Prote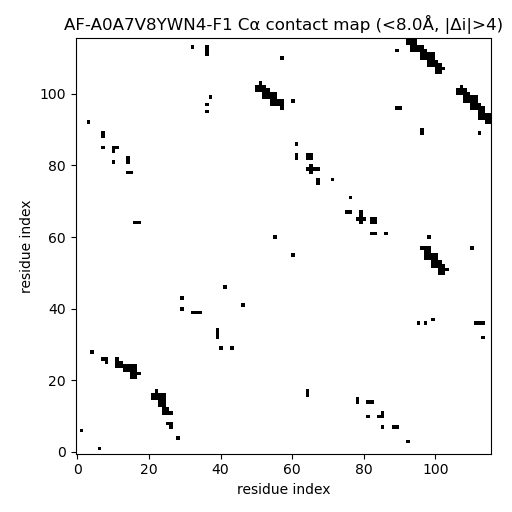in AF-A0A7V8YWN4-F1 (afdb_monomer)

Solvent-accessible surface area (backbone atoms only — not comparable to full-atom values): 7106 Å² total; per-residue (Å²): 134,84,57,66,68,61,53,49,45,58,54,27,61,93,34,62,51,82,65,100,77,56,45,76,49,79,75,83,83,83,77,85,73,80,88,39,67,69,63,41,50,43,60,75,68,67,63,62,94,88,60,52,74,46,79,50,54,56,64,64,57,45,52,64,52,39,58,75,58,92,88,53,53,72,68,55,46,50,46,14,53,45,42,47,53,39,50,51,54,45,68,72,49,32,40,82,64,42,27,40,36,38,46,88,86,68,66,49,75,44,82,47,55,41,87,105

Mean predicted aligned error: 4.31 Å

Structure (mmCIF, N/CA/C/O backbone):
data_AF-A0A7V8YWN4-F1
#
_entry.id   AF-A0A7V8YWN4-F1
#
loop_
_atom_site.group_PDB
_atom_site.id
_atom_site.type_symbol
_atom_site.label_atom_id
_atom_site.label_alt_id
_atom_site.label_comp_id
_atom_site.label_asym_id
_atom_site.label_entity_id
_atom_site.label_seq_id
_atom_site.pdbx_PDB_ins_code
_atom_site.Cartn_x
_atom_site.Cartn_y
_atom_site.Cartn_z
_atom_site.occupancy
_atom_site.B_iso_or_equiv
_atom_site.auth_seq_id
_atom_site.auth_comp_id
_atom_site.auth_asym_id
_atom_site.auth_atom_id
_atom_site.pdbx_PDB_model_num
ATOM 1 N N . MET A 1 1 ? 4.193 -19.392 15.113 1.00 45.69 1 MET A N 1
ATOM 2 C CA . MET A 1 1 ? 4.230 -18.087 14.414 1.00 45.69 1 MET A CA 1
ATOM 3 C C . MET A 1 1 ? 3.335 -18.159 13.188 1.00 45.69 1 MET A C 1
ATOM 5 O O . MET A 1 1 ? 3.414 -19.150 12.478 1.00 45.69 1 MET A O 1
ATOM 9 N N . LYS A 1 2 ? 2.438 -17.188 12.968 1.00 56.62 2 LYS A N 1
ATOM 10 C CA . LYS A 1 2 ? 1.621 -17.138 11.742 1.00 56.62 2 LYS A CA 1
ATOM 11 C C . LYS A 1 2 ? 2.473 -16.566 10.608 1.00 56.62 2 LYS A C 1
ATOM 13 O O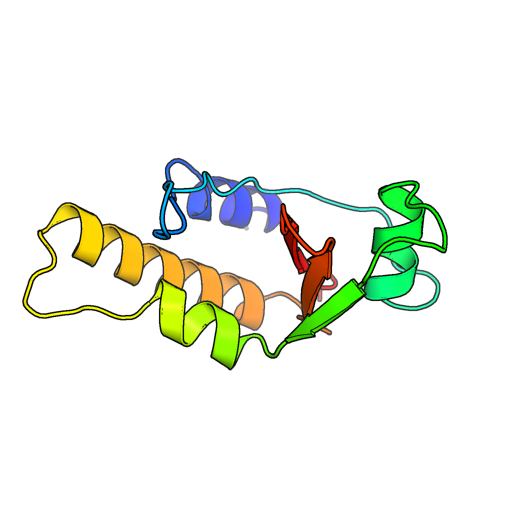 . LYS A 1 2 ? 3.042 -15.495 10.778 1.00 56.62 2 LYS A O 1
ATOM 18 N N . ASP A 1 3 ? 2.522 -17.286 9.495 1.00 88.69 3 ASP A N 1
ATOM 19 C CA . ASP A 1 3 ? 3.154 -16.895 8.231 1.00 88.69 3 ASP A CA 1
ATOM 20 C C . ASP A 1 3 ? 2.727 -15.472 7.787 1.00 88.69 3 ASP A C 1
ATOM 22 O O . ASP A 1 3 ? 1.539 -15.125 7.850 1.00 88.69 3 ASP A O 1
ATOM 26 N N . LEU A 1 4 ? 3.692 -14.630 7.382 1.00 91.62 4 LEU A N 1
ATOM 27 C CA . LEU A 1 4 ? 3.462 -13.228 6.992 1.00 91.62 4 LEU A CA 1
ATOM 28 C C . LEU A 1 4 ? 2.476 -13.130 5.823 1.00 91.62 4 LEU A C 1
ATOM 30 O O . LEU A 1 4 ? 1.544 -12.324 5.866 1.00 91.62 4 LEU A O 1
ATOM 34 N N . LYS A 1 5 ? 2.598 -14.021 4.831 1.00 92.88 5 LYS A N 1
ATOM 35 C CA . LYS A 1 5 ? 1.698 -14.063 3.669 1.00 92.88 5 LYS A CA 1
ATOM 36 C C . LYS A 1 5 ? 0.248 -14.268 4.101 1.00 92.88 5 LYS A C 1
ATOM 38 O O . LYS A 1 5 ? -0.664 -13.629 3.581 1.00 92.88 5 LYS A O 1
ATOM 43 N N . THR A 1 6 ? 0.022 -15.105 5.109 1.00 94.38 6 THR A N 1
ATOM 44 C CA . THR A 1 6 ? -1.297 -15.334 5.707 1.00 94.38 6 THR A CA 1
ATOM 45 C C . THR A 1 6 ? -1.839 -14.089 6.415 1.00 94.38 6 THR A C 1
ATOM 47 O O . THR A 1 6 ? -3.038 -13.815 6.326 1.00 94.38 6 THR A O 1
ATOM 50 N N . ARG A 1 7 ? -0.990 -13.318 7.109 1.00 94.50 7 ARG A N 1
ATOM 51 C CA . ARG A 1 7 ? -1.389 -12.050 7.754 1.00 94.50 7 ARG A CA 1
ATOM 52 C C . ARG A 1 7 ? -1.778 -11.003 6.709 1.00 94.50 7 ARG A C 1
ATOM 54 O O . ARG A 1 7 ? -2.849 -10.416 6.840 1.00 94.50 7 ARG A O 1
ATOM 61 N N . ILE A 1 8 ? -0.983 -10.856 5.647 1.00 95.50 8 ILE A N 1
ATOM 62 C CA . ILE A 1 8 ? -1.260 -9.937 4.532 1.00 95.50 8 ILE A CA 1
ATOM 63 C C . ILE A 1 8 ? -2.577 -10.313 3.843 1.00 95.50 8 ILE A C 1
ATOM 65 O O . ILE A 1 8 ? -3.464 -9.472 3.713 1.00 95.50 8 ILE A O 1
ATOM 69 N N . LYS A 1 9 ? -2.777 -11.596 3.502 1.00 95.81 9 LYS A N 1
ATOM 70 C CA . LYS A 1 9 ? -4.038 -12.075 2.900 1.00 95.81 9 LYS A CA 1
ATOM 71 C C . LYS A 1 9 ? -5.264 -11.711 3.736 1.00 95.81 9 LYS A C 1
ATOM 73 O O . LYS A 1 9 ? -6.281 -11.292 3.189 1.00 95.81 9 LYS A O 1
ATOM 78 N N . LYS A 1 10 ? -5.172 -11.862 5.060 1.00 94.94 10 LYS A N 1
ATOM 79 C CA . LYS A 1 10 ? -6.259 -11.497 5.979 1.00 94.94 10 LYS A CA 1
ATOM 80 C C . LYS A 1 10 ? -6.479 -9.988 6.053 1.00 94.94 10 LYS A C 1
ATOM 82 O O . LYS A 1 10 ? -7.630 -9.570 6.079 1.00 94.94 10 LYS A O 1
ATOM 87 N N . GLY A 1 11 ? -5.410 -9.191 6.063 1.00 93.75 11 GLY A N 1
ATOM 88 C CA . GLY A 1 11 ? -5.499 -7.729 6.054 1.00 93.75 11 GLY A CA 1
ATOM 89 C C . GLY A 1 11 ? -6.234 -7.196 4.822 1.00 93.75 11 GLY A C 1
ATOM 90 O O . GLY A 1 11 ? -7.138 -6.371 4.958 1.00 93.75 11 GLY A O 1
ATOM 91 N N . CYS A 1 12 ? -5.923 -7.747 3.645 1.00 95.12 12 CYS A N 1
ATOM 92 C CA . CYS A 1 12 ? -6.538 -7.354 2.374 1.00 95.12 12 CYS A CA 1
ATOM 93 C C . CYS A 1 12 ? -7.974 -7.877 2.179 1.00 95.12 12 CYS A C 1
ATOM 95 O O . CYS A 1 12 ? -8.726 -7.326 1.380 1.00 95.12 12 CYS A O 1
ATOM 97 N N . GLY A 1 13 ? -8.379 -8.946 2.874 1.00 94.44 13 GLY A N 1
ATOM 98 C CA . GLY A 1 13 ? -9.657 -9.623 2.629 1.00 94.44 13 GLY A CA 1
ATOM 99 C C . GLY A 1 13 ? -10.874 -8.719 2.844 1.00 94.44 13 GLY A C 1
ATOM 100 O O . GLY A 1 13 ? -11.210 -8.400 3.979 1.00 94.44 13 GLY A O 1
ATOM 101 N N . GLY A 1 14 ? -11.557 -8.314 1.770 1.00 91.06 14 GLY A N 1
ATOM 102 C CA . GLY A 1 14 ? -12.703 -7.397 1.846 1.00 91.06 14 GLY A CA 1
ATOM 103 C C . GLY A 1 14 ? -12.313 -5.953 2.176 1.00 91.06 14 GLY A C 1
ATOM 104 O O . GLY A 1 14 ? -13.083 -5.258 2.835 1.00 91.06 14 GLY A O 1
ATOM 105 N N . LEU A 1 15 ? -11.097 -5.539 1.813 1.00 93.00 15 LEU A N 1
ATOM 106 C CA . LEU A 1 15 ? -10.627 -4.157 1.882 1.00 93.00 15 LEU A CA 1
ATOM 107 C C . LEU A 1 15 ? -10.812 -3.487 0.512 1.00 93.00 15 LEU A C 1
ATOM 109 O O . LEU A 1 15 ? -10.516 -4.103 -0.517 1.00 93.00 15 LEU A O 1
ATOM 113 N N . PHE A 1 16 ? -11.290 -2.243 0.503 1.00 90.94 16 PHE A N 1
ATOM 114 C CA . PHE A 1 16 ? -11.567 -1.492 -0.724 1.00 90.94 16 PHE A CA 1
ATOM 115 C C . PHE A 1 16 ? -10.879 -0.134 -0.687 1.00 90.94 16 PHE A C 1
ATOM 117 O O . PHE A 1 16 ? -11.108 0.646 0.231 1.00 90.94 16 PHE A O 1
ATOM 124 N N . TYR A 1 17 ? -10.052 0.167 -1.679 1.00 88.88 17 TYR A N 1
ATOM 125 C CA . TYR A 1 17 ? -9.546 1.511 -1.894 1.00 88.88 17 TYR A CA 1
ATOM 126 C C . TYR A 1 17 ? -10.671 2.397 -2.424 1.00 88.88 17 TYR A C 1
ATOM 128 O O . TYR A 1 17 ? -11.137 2.207 -3.547 1.00 88.88 17 TYR A O 1
ATOM 136 N N . ILE A 1 18 ? -11.106 3.340 -1.592 1.00 81.81 18 ILE A N 1
ATOM 137 C CA . ILE A 1 18 ? -12.193 4.258 -1.923 1.00 81.81 18 ILE A CA 1
ATOM 138 C C . ILE A 1 18 ? -11.644 5.340 -2.853 1.00 81.81 18 ILE A C 1
ATOM 140 O O . ILE A 1 18 ? -10.754 6.109 -2.484 1.00 81.81 18 ILE A O 1
ATOM 144 N N . SER A 1 19 ? -12.162 5.353 -4.075 1.00 76.94 19 SER A N 1
ATOM 145 C CA . SER A 1 19 ? -11.859 6.317 -5.134 1.00 76.94 19 SER A CA 1
ATOM 146 C C . SER A 1 19 ? -13.161 6.649 -5.871 1.00 76.94 19 SER A C 1
ATOM 148 O O . SER A 1 19 ? -14.233 6.565 -5.282 1.00 76.94 19 SER A O 1
ATOM 150 N N . GLU A 1 20 ? -13.111 7.011 -7.151 1.00 75.06 20 GLU A N 1
ATOM 151 C CA . GLU A 1 20 ? -14.326 7.212 -7.950 1.00 75.06 20 GLU A CA 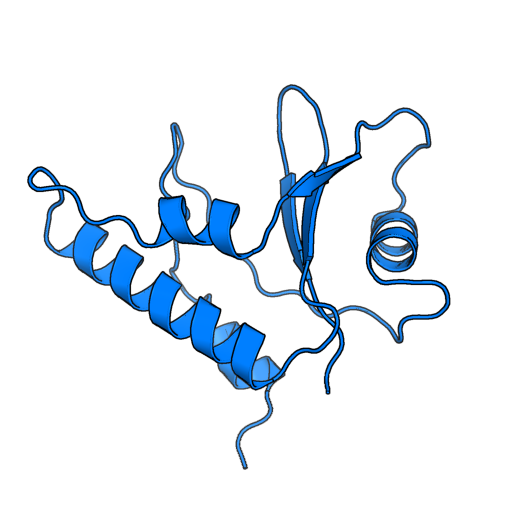1
ATOM 152 C C . GLU A 1 20 ? -15.129 5.918 -8.169 1.00 75.06 20 GLU A C 1
ATOM 154 O O . GLU A 1 20 ? -16.340 5.982 -8.372 1.00 75.06 20 GLU A O 1
ATOM 159 N N . THR A 1 21 ? -14.486 4.743 -8.133 1.00 74.50 21 THR A N 1
ATOM 160 C CA . THR A 1 21 ? -15.134 3.465 -8.487 1.00 74.50 21 THR A CA 1
ATOM 161 C C . THR A 1 21 ? -14.890 2.324 -7.498 1.00 74.50 21 THR A C 1
ATOM 163 O O . THR A 1 21 ? -15.072 1.176 -7.888 1.00 74.50 21 THR A O 1
ATOM 166 N N . ASP A 1 22 ? -14.461 2.603 -6.263 1.00 81.19 22 ASP A N 1
ATOM 167 C CA . ASP A 1 22 ? -14.127 1.617 -5.216 1.00 81.19 22 ASP A CA 1
ATOM 168 C C . ASP A 1 22 ? -13.355 0.373 -5.710 1.00 81.19 22 ASP A C 1
ATOM 170 O O . ASP A 1 22 ? -13.919 -0.634 -6.145 1.00 81.19 22 ASP A O 1
ATOM 174 N N . ALA A 1 23 ? -12.030 0.379 -5.576 1.00 89.00 23 ALA A N 1
ATOM 175 C CA . ALA A 1 23 ? -11.190 -0.725 -6.038 1.00 89.00 23 ALA A CA 1
ATOM 176 C C . ALA A 1 23 ? -10.939 -1.770 -4.938 1.00 89.00 23 ALA A C 1
ATOM 178 O O . ALA A 1 23 ? -10.512 -1.448 -3.832 1.00 89.00 23 ALA A O 1
ATOM 179 N N . 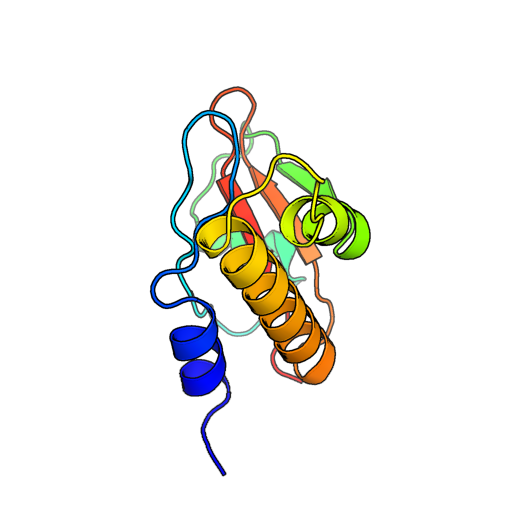LYS A 1 24 ? -11.137 -3.059 -5.237 1.00 93.06 24 LYS A N 1
ATOM 180 C CA . LYS A 1 24 ? -10.763 -4.152 -4.319 1.00 93.06 24 LYS A CA 1
ATOM 181 C C . LYS A 1 24 ? -9.245 -4.243 -4.166 1.00 93.06 24 LYS A C 1
ATOM 183 O O . LYS A 1 24 ? -8.520 -4.159 -5.152 1.00 93.06 24 LYS A O 1
ATOM 188 N N . ILE A 1 25 ? -8.779 -4.512 -2.948 1.00 94.31 25 ILE A N 1
ATOM 189 C CA . ILE A 1 25 ? -7.366 -4.800 -2.683 1.00 94.31 25 ILE A CA 1
ATOM 190 C C . ILE A 1 25 ? -7.096 -6.300 -2.798 1.00 94.31 25 ILE A C 1
ATOM 192 O O . ILE A 1 25 ? -7.755 -7.116 -2.148 1.00 94.31 25 ILE A O 1
ATOM 196 N N . PHE A 1 26 ? -6.074 -6.659 -3.574 1.00 95.12 26 PHE A N 1
ATOM 197 C CA . PHE A 1 26 ? -5.656 -8.044 -3.767 1.00 95.12 26 PHE A CA 1
ATOM 198 C C . PHE A 1 26 ? -4.234 -8.270 -3.238 1.00 95.12 26 PHE A C 1
ATOM 200 O O . PHE A 1 26 ? -3.317 -7.547 -3.620 1.00 95.12 26 PHE A O 1
ATOM 207 N N . PRO A 1 27 ? -4.020 -9.269 -2.362 1.00 95.50 27 PRO A N 1
ATOM 208 C CA . PRO A 1 27 ? -2.678 -9.656 -1.952 1.00 95.50 27 PRO A CA 1
ATOM 209 C C . PRO A 1 27 ? -1.995 -10.438 -3.082 1.00 95.50 27 PRO A C 1
ATOM 211 O O . PRO A 1 27 ? -2.581 -11.372 -3.632 1.00 95.50 27 PRO A O 1
ATOM 214 N N . PHE A 1 28 ? -0.736 -10.123 -3.365 1.00 94.50 28 PHE A N 1
ATOM 215 C CA . PHE A 1 28 ? 0.107 -10.866 -4.301 1.00 94.50 28 PHE A CA 1
ATOM 216 C C . PHE A 1 28 ? 1.451 -11.205 -3.650 1.00 94.50 28 PHE A C 1
ATOM 218 O O . PHE A 1 28 ? 1.809 -10.647 -2.613 1.00 94.50 28 PHE A O 1
ATOM 225 N N . PHE A 1 29 ? 2.169 -12.165 -4.232 1.00 92.62 29 PHE A N 1
ATOM 226 C CA . PHE A 1 29 ? 3.464 -12.625 -3.735 1.00 92.62 29 PHE A CA 1
ATOM 227 C C . PHE A 1 29 ? 4.360 -12.925 -4.929 1.00 92.62 29 PHE A C 1
ATOM 229 O O . PHE A 1 29 ? 4.037 -13.816 -5.713 1.00 92.62 29 PHE A O 1
ATOM 236 N N . GLY A 1 30 ? 5.445 -12.166 -5.052 1.00 87.69 30 GLY A N 1
ATOM 237 C CA . GLY A 1 30 ? 6.406 -12.304 -6.139 1.00 87.69 30 GLY A CA 1
ATOM 238 C C . GLY A 1 30 ? 7.550 -13.263 -5.822 1.00 87.69 30 GLY A C 1
ATOM 239 O O . GLY A 1 30 ? 7.610 -13.903 -4.762 1.00 87.69 30 GLY A O 1
ATOM 240 N N . SER A 1 31 ? 8.470 -13.338 -6.773 1.00 85.25 31 SER A N 1
ATOM 241 C CA . SER A 1 31 ? 9.725 -14.077 -6.685 1.00 85.25 31 SER A CA 1
ATOM 242 C C . SER A 1 31 ? 10.778 -13.296 -5.893 1.00 85.25 31 SER A C 1
ATOM 244 O O . SER A 1 31 ? 10.572 -12.169 -5.444 1.00 85.25 31 SER A O 1
ATOM 246 N N . ARG A 1 32 ? 11.956 -13.900 -5.715 1.00 87.38 32 ARG A N 1
ATOM 247 C CA . ARG A 1 32 ? 13.106 -13.214 -5.119 1.00 87.38 32 ARG A CA 1
ATOM 248 C C . ARG A 1 32 ? 13.493 -11.990 -5.960 1.00 87.38 32 ARG A C 1
ATOM 250 O O . ARG A 1 32 ? 13.700 -12.114 -7.166 1.00 87.38 32 ARG A O 1
ATOM 257 N N . VAL A 1 33 ? 13.680 -10.849 -5.297 1.00 88.50 33 VAL A N 1
ATOM 258 C CA . VAL A 1 33 ? 14.180 -9.615 -5.921 1.00 88.50 33 VAL A CA 1
ATOM 259 C C . VAL A 1 33 ? 15.619 -9.801 -6.402 1.00 88.50 33 VAL A C 1
ATOM 261 O O . VAL A 1 33 ? 16.466 -10.285 -5.651 1.00 88.50 33 VAL A O 1
ATOM 264 N N . GLN A 1 34 ? 15.888 -9.425 -7.656 1.00 78.62 34 GLN A N 1
ATOM 265 C CA . GLN A 1 34 ? 17.213 -9.579 -8.278 1.00 78.62 34 GLN A CA 1
ATOM 266 C C . GLN A 1 34 ? 17.951 -8.247 -8.462 1.00 78.62 34 GLN A C 1
ATOM 268 O O . GLN A 1 34 ? 19.107 -8.139 -8.070 1.00 78.62 34 GLN A O 1
ATOM 273 N N . ALA A 1 35 ? 17.291 -7.239 -9.041 1.00 79.12 35 ALA A N 1
ATOM 274 C CA . ALA A 1 35 ? 17.904 -5.945 -9.378 1.00 79.12 35 ALA A CA 1
ATOM 275 C C . ALA A 1 35 ? 17.265 -4.744 -8.653 1.00 79.12 35 ALA A C 1
ATOM 277 O O . ALA A 1 35 ? 17.781 -3.633 -8.727 1.00 79.12 35 ALA A O 1
ATOM 278 N N . GLY A 1 36 ? 16.136 -4.959 -7.975 1.00 86.06 36 GLY A N 1
ATOM 279 C CA . GLY A 1 36 ? 15.330 -3.927 -7.321 1.00 86.06 36 GLY A CA 1
ATOM 280 C C . GLY A 1 36 ? 13.842 -4.267 -7.388 1.00 86.06 36 GLY A C 1
ATOM 281 O O . GLY A 1 36 ? 13.416 -5.055 -8.237 1.00 86.06 36 GLY A O 1
ATOM 282 N N . VAL A 1 37 ? 13.046 -3.701 -6.483 1.00 87.94 37 VAL A N 1
ATOM 283 C CA . VAL A 1 37 ? 11.615 -4.017 -6.379 1.00 87.94 37 VAL A CA 1
ATOM 284 C C . VAL A 1 37 ? 10.854 -3.619 -7.649 1.00 87.94 37 VAL A C 1
ATOM 286 O O . VAL A 1 37 ? 10.158 -4.454 -8.224 1.00 87.94 37 VAL A O 1
ATOM 289 N N . CYS A 1 38 ? 11.047 -2.392 -8.148 1.00 88.19 38 CYS A N 1
ATOM 290 C CA . CYS A 1 38 ? 10.343 -1.904 -9.340 1.00 88.19 38 CYS A CA 1
ATOM 291 C C . CYS A 1 38 ? 10.691 -2.704 -10.601 1.00 88.19 38 CYS A C 1
ATOM 293 O O . CYS A 1 38 ? 9.798 -3.141 -11.318 1.00 88.19 38 CYS A O 1
ATOM 295 N N . SER A 1 39 ? 11.979 -2.946 -10.860 1.00 87.50 39 SER A N 1
ATOM 296 C CA . SER A 1 39 ? 12.419 -3.700 -12.042 1.00 87.50 39 SER A CA 1
ATOM 297 C C . SER A 1 39 ? 11.966 -5.161 -12.002 1.00 87.50 39 SER A C 1
ATOM 299 O O . SER A 1 39 ? 11.580 -5.714 -13.031 1.00 87.50 39 SER A O 1
ATOM 301 N N . THR A 1 40 ? 11.950 -5.772 -10.813 1.00 90.56 40 THR A N 1
ATOM 302 C CA . THR A 1 40 ? 11.409 -7.126 -10.628 1.00 90.56 40 THR A CA 1
ATOM 303 C C . THR A 1 40 ? 9.907 -7.147 -10.913 1.00 90.56 40 THR A C 1
ATOM 305 O O . THR A 1 40 ? 9.463 -7.993 -11.684 1.00 90.56 40 THR A O 1
ATOM 308 N N . LEU A 1 41 ? 9.137 -6.190 -10.380 1.00 90.44 41 LEU A N 1
ATOM 309 C CA . LEU A 1 41 ? 7.693 -6.101 -10.620 1.00 90.44 41 LEU A CA 1
ATOM 310 C C . LEU A 1 41 ? 7.365 -5.920 -12.110 1.00 90.44 41 LEU A C 1
ATOM 312 O O . LEU A 1 41 ? 6.502 -6.616 -12.634 1.00 90.44 41 LEU A O 1
ATOM 316 N N . VAL A 1 42 ? 8.069 -5.021 -12.803 1.00 89.19 42 VAL A N 1
ATOM 317 C CA . VAL A 1 42 ? 7.877 -4.776 -14.245 1.00 89.19 42 VAL A CA 1
ATOM 318 C C . VAL A 1 42 ? 8.110 -6.042 -15.064 1.00 89.19 42 VAL A C 1
ATOM 320 O O . VAL A 1 42 ? 7.319 -6.352 -15.955 1.00 89.19 42 VAL A O 1
ATOM 323 N N . SER A 1 43 ? 9.166 -6.786 -14.727 1.00 89.00 43 SER A N 1
ATOM 324 C CA . SER A 1 43 ? 9.488 -8.063 -15.362 1.00 89.00 43 SER A CA 1
ATOM 325 C C . SER A 1 43 ? 8.404 -9.117 -15.107 1.00 89.00 43 SER A C 1
ATOM 327 O O . SER A 1 43 ? 7.944 -9.763 -16.047 1.00 89.00 43 SER A O 1
ATOM 329 N N . GLU A 1 44 ? 7.935 -9.257 -13.861 1.00 89.81 44 GLU A N 1
ATOM 330 C CA . GLU A 1 44 ? 6.891 -10.231 -13.503 1.00 89.81 44 GLU A CA 1
ATOM 331 C C . GLU A 1 44 ? 5.531 -9.919 -14.138 1.00 89.81 44 GLU A C 1
ATOM 333 O O . GLU A 1 44 ? 4.789 -10.838 -14.485 1.00 89.81 44 GLU A O 1
ATOM 338 N N . LEU A 1 45 ? 5.209 -8.637 -14.317 1.00 90.38 45 LEU A N 1
ATOM 339 C CA . LEU A 1 45 ? 3.981 -8.195 -14.977 1.00 90.38 45 LEU A CA 1
ATOM 340 C C . LEU A 1 45 ? 4.073 -8.233 -16.513 1.00 90.38 45 LEU A C 1
ATOM 342 O O . LEU A 1 45 ? 3.055 -8.053 -17.180 1.00 90.38 45 LEU A O 1
ATOM 346 N N . GLY A 1 46 ? 5.261 -8.464 -17.086 1.00 90.25 46 GLY A N 1
ATOM 347 C CA . GLY A 1 46 ? 5.465 -8.510 -18.538 1.00 90.25 46 GLY A CA 1
ATOM 348 C C . GLY A 1 46 ? 5.123 -7.193 -19.240 1.00 90.25 46 GLY A C 1
ATOM 349 O O . GLY A 1 46 ? 4.615 -7.204 -20.362 1.00 90.25 46 GLY A O 1
ATOM 350 N N . LEU A 1 47 ? 5.339 -6.060 -18.567 1.00 87.69 47 LEU A N 1
ATOM 351 C CA . LEU A 1 47 ? 4.940 -4.751 -19.082 1.00 87.69 47 LEU A CA 1
ATOM 352 C C . LEU A 1 47 ? 5.846 -4.305 -20.232 1.00 87.69 47 LEU A C 1
ATOM 354 O O . LEU A 1 47 ? 7.060 -4.505 -20.213 1.00 87.69 47 LEU A O 1
ATOM 358 N N . SER A 1 48 ? 5.245 -3.659 -21.231 1.00 79.62 48 SER A N 1
ATOM 359 C CA . SER A 1 48 ? 5.976 -3.049 -22.343 1.00 79.62 48 SER A CA 1
ATOM 360 C C . SER A 1 48 ? 6.701 -1.771 -21.916 1.00 79.62 48 SER A C 1
ATOM 362 O O . SER A 1 48 ? 6.189 -1.033 -21.075 1.00 79.62 48 SER A O 1
ATOM 364 N N . GLU A 1 49 ? 7.790 -1.425 -22.604 1.00 73.31 49 GLU A N 1
ATOM 365 C CA . GLU A 1 49 ? 8.592 -0.214 -22.344 1.00 73.31 49 GLU A CA 1
ATOM 366 C C . GLU A 1 49 ? 7.831 1.118 -22.523 1.00 73.31 49 GLU A C 1
ATOM 368 O O . GLU A 1 49 ? 8.301 2.155 -22.070 1.00 73.31 49 GLU A O 1
ATOM 373 N N . ASN A 1 50 ? 6.648 1.107 -23.150 1.00 81.81 50 ASN A N 1
ATOM 374 C CA . ASN A 1 50 ? 5.837 2.307 -23.408 1.00 81.81 50 ASN A CA 1
ATOM 375 C C . ASN A 1 50 ? 4.767 2.595 -22.336 1.00 81.81 50 ASN A C 1
ATOM 377 O O . ASN A 1 50 ? 3.942 3.488 -22.527 1.00 81.81 50 ASN A O 1
ATOM 381 N N . ILE A 1 51 ? 4.721 1.829 -21.242 1.00 88.75 51 ILE A N 1
ATOM 382 C CA . ILE A 1 51 ? 3.789 2.081 -20.134 1.00 88.75 51 ILE A CA 1
ATOM 383 C C . ILE A 1 51 ? 4.414 3.068 -19.148 1.00 88.75 51 ILE A C 1
ATOM 385 O O . ILE A 1 51 ? 5.562 2.911 -18.741 1.00 88.75 51 ILE A O 1
ATOM 389 N N . GLU A 1 52 ? 3.638 4.072 -18.738 1.00 91.75 52 GLU A N 1
ATOM 390 C CA . GLU A 1 52 ? 4.072 5.021 -17.717 1.00 91.75 52 GLU A CA 1
ATOM 391 C C . GLU A 1 52 ? 4.111 4.348 -16.341 1.00 91.75 52 GLU A C 1
ATOM 393 O O . GLU A 1 52 ? 3.133 3.731 -15.910 1.00 91.75 52 GLU A O 1
ATOM 398 N N . ILE A 1 53 ? 5.251 4.474 -15.661 1.00 92.62 53 ILE A N 1
ATOM 399 C CA . ILE A 1 53 ? 5.481 3.930 -14.325 1.00 92.62 53 ILE A CA 1
ATOM 400 C C . ILE A 1 53 ? 5.946 5.068 -13.428 1.00 92.62 53 ILE A C 1
ATOM 402 O O . ILE A 1 53 ? 6.976 5.687 -13.686 1.00 92.62 53 ILE A O 1
ATOM 406 N N . ASN A 1 54 ? 5.201 5.310 -12.354 1.00 93.06 54 ASN A N 1
ATOM 407 C CA . ASN A 1 54 ? 5.508 6.336 -11.365 1.00 93.06 54 ASN A CA 1
ATOM 408 C C . ASN A 1 54 ? 5.635 5.707 -9.975 1.00 93.06 54 ASN A C 1
ATOM 410 O O . ASN A 1 54 ? 4.838 4.848 -9.603 1.00 93.06 54 ASN A O 1
ATOM 414 N N . GLU A 1 55 ? 6.601 6.163 -9.184 1.00 93.50 55 GLU A N 1
ATOM 415 C CA . GLU A 1 55 ? 6.720 5.807 -7.767 1.00 93.50 55 GLU A CA 1
ATOM 416 C C . GLU A 1 55 ? 6.169 6.962 -6.921 1.00 93.50 55 GLU A C 1
ATOM 418 O O . GLU A 1 55 ? 6.503 8.123 -7.163 1.00 93.50 55 GLU A O 1
ATOM 423 N N . ILE A 1 56 ? 5.314 6.652 -5.945 1.00 94.81 56 ILE A N 1
ATOM 424 C CA . ILE A 1 56 ? 4.886 7.600 -4.907 1.00 94.81 56 ILE A CA 1
ATOM 425 C C . ILE A 1 56 ? 5.292 7.064 -3.536 1.00 94.81 56 ILE A C 1
ATOM 427 O O . ILE A 1 56 ? 5.547 5.867 -3.374 1.00 94.81 56 ILE A O 1
ATOM 431 N N . SER A 1 57 ? 5.345 7.940 -2.534 1.00 94.50 57 SER A N 1
ATOM 432 C CA . SER A 1 57 ? 5.676 7.497 -1.184 1.00 94.50 57 SER A CA 1
ATOM 433 C C . SER A 1 57 ? 4.553 6.653 -0.578 1.00 94.50 57 SER A C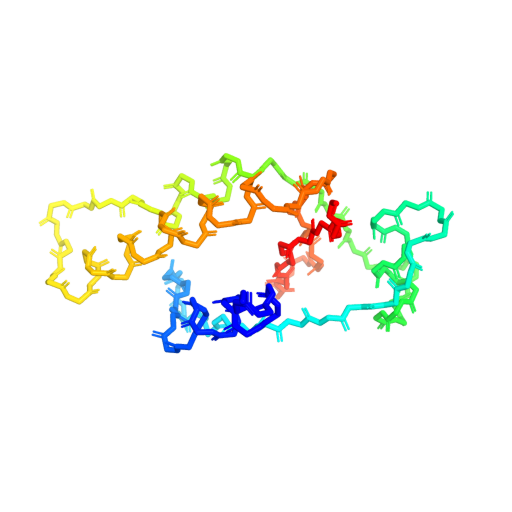 1
ATOM 435 O O . SER A 1 57 ? 3.364 6.814 -0.885 1.00 94.50 57 SER A O 1
ATOM 437 N N . VAL A 1 58 ? 4.941 5.748 0.320 1.00 94.31 58 VAL A N 1
ATOM 438 C CA . VAL A 1 58 ? 4.006 4.945 1.117 1.00 94.31 58 VAL A CA 1
ATOM 439 C C . VAL A 1 58 ? 3.102 5.876 1.923 1.00 94.31 58 VAL A C 1
ATOM 441 O O . VAL A 1 58 ? 1.887 5.688 1.972 1.00 94.31 58 VAL A O 1
ATOM 444 N N . GLU A 1 59 ? 3.670 6.932 2.497 1.00 94.44 59 GLU A N 1
ATOM 445 C CA . GLU A 1 59 ? 2.941 7.938 3.257 1.00 94.44 59 GLU A CA 1
ATOM 446 C C . GLU A 1 59 ? 1.866 8.608 2.406 1.00 94.44 59 GLU A C 1
ATOM 448 O O . GLU A 1 59 ? 0.722 8.676 2.847 1.00 94.44 59 GLU A O 1
ATOM 453 N N . GLU A 1 60 ? 2.191 9.028 1.181 1.00 93.88 60 GLU A N 1
ATOM 454 C CA . GLU A 1 60 ? 1.238 9.702 0.298 1.00 93.88 60 GLU A CA 1
ATOM 455 C C . GLU A 1 60 ? 0.055 8.789 -0.063 1.00 93.88 60 GLU A C 1
ATOM 457 O O . GLU A 1 60 ? -1.107 9.212 -0.037 1.00 93.88 60 GLU A O 1
ATOM 462 N N . PHE A 1 61 ? 0.326 7.522 -0.387 1.00 94.25 61 PHE A N 1
ATOM 463 C CA . PHE A 1 61 ? -0.730 6.566 -0.713 1.00 94.25 61 PHE A CA 1
ATOM 464 C C . PHE A 1 61 ? -1.642 6.302 0.491 1.00 94.25 61 PHE A C 1
ATOM 466 O O . PHE A 1 61 ? -2.874 6.370 0.385 1.00 94.25 61 PHE A O 1
ATOM 473 N N . PHE A 1 62 ? -1.045 6.012 1.648 1.00 94.75 62 PHE A N 1
ATOM 474 C CA . PHE A 1 62 ? -1.807 5.637 2.831 1.00 94.75 62 PHE A CA 1
ATOM 475 C C . PHE A 1 62 ? -2.453 6.829 3.537 1.00 94.75 62 PHE A C 1
ATOM 477 O O . PHE A 1 62 ? -3.473 6.622 4.189 1.00 94.75 62 PHE A O 1
ATOM 484 N N . GLU A 1 63 ? -1.956 8.061 3.395 1.00 92.94 63 GLU A N 1
ATOM 485 C CA . GLU A 1 63 ? -2.647 9.256 3.901 1.00 92.94 63 GLU A CA 1
ATOM 486 C C . GLU A 1 63 ? -4.063 9.321 3.324 1.00 92.94 63 GLU A C 1
ATOM 488 O O . GLU A 1 63 ? -5.033 9.465 4.064 1.00 92.94 63 GLU A O 1
ATOM 493 N N . ARG A 1 64 ? -4.201 9.096 2.013 1.00 90.25 64 ARG A N 1
ATOM 494 C CA . ARG A 1 64 ? -5.508 9.047 1.346 1.00 90.25 64 ARG A CA 1
ATOM 495 C C . ARG A 1 64 ? -6.335 7.846 1.800 1.00 90.25 64 ARG A C 1
ATOM 497 O O . ARG A 1 64 ? -7.503 8.009 2.134 1.00 90.25 64 ARG A O 1
ATOM 504 N N . ALA A 1 65 ? -5.728 6.660 1.865 1.00 91.00 65 ALA A N 1
ATOM 505 C CA . ALA A 1 65 ? -6.434 5.423 2.214 1.00 91.00 65 ALA A CA 1
ATOM 506 C C . ALA A 1 65 ? -6.884 5.350 3.688 1.00 91.00 65 ALA A C 1
ATOM 508 O O . ALA A 1 65 ? -7.802 4.604 4.026 1.00 91.00 65 ALA A O 1
ATOM 509 N N . THR A 1 66 ? -6.232 6.105 4.575 1.00 93.56 66 THR A N 1
ATOM 510 C CA . THR A 1 66 ? -6.519 6.129 6.020 1.00 93.56 66 THR A CA 1
ATOM 511 C C . THR A 1 66 ? -7.283 7.373 6.462 1.00 93.56 66 THR A C 1
ATOM 513 O O . THR A 1 66 ? -7.690 7.459 7.624 1.00 93.56 66 THR A O 1
ATOM 516 N N . LYS A 1 67 ? -7.527 8.323 5.551 1.00 90.00 67 LYS A N 1
ATOM 517 C CA . LYS A 1 67 ? -8.250 9.552 5.861 1.00 90.00 67 LYS A CA 1
ATOM 518 C C . LYS A 1 67 ? -9.689 9.243 6.255 1.00 90.00 67 LYS A C 1
ATOM 520 O O . LYS A 1 67 ? -10.453 8.642 5.504 1.00 90.00 67 LYS A O 1
ATOM 525 N N . ILE A 1 68 ? -10.074 9.712 7.435 1.00 89.25 68 ILE A N 1
ATOM 526 C CA . ILE A 1 68 ? -11.460 9.712 7.892 1.00 89.25 68 ILE A CA 1
ATOM 527 C C . ILE A 1 68 ? -11.994 11.132 7.742 1.00 89.25 68 ILE A C 1
ATOM 529 O O . ILE A 1 68 ? -11.438 12.055 8.330 1.00 89.25 68 ILE A O 1
ATOM 533 N N . ASN A 1 69 ? -13.069 11.299 6.974 1.00 86.50 69 ASN A N 1
ATOM 534 C CA . ASN A 1 69 ? -13.789 12.564 6.882 1.00 86.50 69 ASN A CA 1
ATOM 535 C C . ASN A 1 69 ? -15.075 12.515 7.719 1.00 86.50 69 ASN A C 1
ATOM 537 O O . ASN A 1 69 ? -15.603 11.439 8.011 1.00 86.50 69 ASN A O 1
ATOM 541 N N . ASP A 1 70 ? -15.613 13.683 8.065 1.00 88.44 70 ASP A N 1
ATOM 542 C CA . ASP A 1 70 ? -16.833 13.792 8.878 1.00 88.44 70 ASP A CA 1
ATOM 543 C C . ASP A 1 70 ? -18.067 13.198 8.190 1.00 88.44 70 ASP A C 1
ATOM 545 O O . ASP A 1 70 ? -18.958 12.673 8.856 1.00 88.44 70 ASP A O 1
ATOM 549 N N . TRP A 1 71 ? -18.086 13.218 6.855 1.00 85.12 71 TRP A N 1
ATOM 550 C CA . TRP A 1 71 ? -19.156 12.660 6.031 1.00 85.12 71 TRP A CA 1
ATOM 551 C C . TRP A 1 71 ? -19.067 11.136 5.843 1.00 85.12 71 TRP A C 1
ATOM 553 O O . TRP A 1 71 ? -20.001 10.549 5.306 1.00 85.12 71 TRP A O 1
ATOM 563 N N . HIS A 1 72 ? -17.992 10.483 6.308 1.00 88.06 72 HIS A N 1
ATOM 564 C CA . HIS A 1 72 ? -17.857 9.025 6.235 1.00 88.06 72 HIS A CA 1
ATOM 565 C C . HIS A 1 72 ? -18.811 8.320 7.212 1.00 88.06 72 HIS A C 1
ATOM 567 O O . HIS A 1 72 ? -18.847 8.619 8.416 1.00 88.06 72 HIS A O 1
ATOM 573 N N . GLY A 1 73 ? -19.498 7.293 6.717 1.00 88.88 73 GLY A N 1
ATOM 574 C CA . GLY A 1 73 ? -20.247 6.337 7.523 1.00 88.88 73 GLY A CA 1
ATOM 575 C C . GLY A 1 73 ? -19.345 5.368 8.300 1.00 88.88 73 GLY A C 1
ATOM 576 O O . GLY A 1 73 ? -18.115 5.380 8.206 1.00 88.88 73 GLY A O 1
ATOM 577 N N . GLU A 1 74 ? -19.956 4.484 9.092 1.00 90.56 74 GLU A N 1
ATOM 578 C CA . GLU A 1 74 ? -19.213 3.520 9.919 1.00 90.56 74 GLU A CA 1
ATOM 579 C C . GLU A 1 74 ? -18.363 2.546 9.091 1.00 90.56 74 GLU A C 1
ATOM 581 O O . GLU A 1 74 ? -17.242 2.225 9.489 1.00 90.56 74 GLU A O 1
ATOM 586 N N . ASN A 1 75 ? -18.857 2.113 7.928 1.00 87.69 75 ASN A N 1
ATOM 587 C CA . ASN A 1 75 ? -18.138 1.188 7.048 1.00 87.69 75 ASN A CA 1
ATOM 588 C C . ASN A 1 75 ? -16.860 1.816 6.477 1.00 87.69 75 ASN A C 1
ATOM 590 O O . ASN A 1 75 ? -15.801 1.193 6.510 1.00 87.69 75 ASN A O 1
ATOM 594 N N . GLU A 1 76 ? -16.927 3.068 6.024 1.00 88.38 76 GLU A N 1
ATOM 595 C CA . GLU A 1 76 ? -15.773 3.812 5.506 1.00 88.38 76 GLU A CA 1
ATOM 596 C C . GLU A 1 76 ? -14.741 4.074 6.610 1.00 88.38 76 GLU A C 1
ATOM 598 O O . GLU A 1 76 ? -13.541 3.874 6.414 1.00 88.38 76 GLU A O 1
ATOM 603 N N . LYS A 1 77 ? -15.199 4.428 7.819 1.00 91.25 77 LYS A N 1
ATOM 604 C CA . LYS A 1 77 ? -14.329 4.581 8.998 1.00 91.25 77 LYS A CA 1
ATOM 605 C C . LYS A 1 77 ? -13.639 3.271 9.374 1.00 91.25 77 LYS A C 1
ATOM 607 O O . LYS A 1 77 ? -12.459 3.275 9.724 1.00 91.25 77 LYS A O 1
ATOM 612 N N . GLN A 1 78 ? -14.350 2.145 9.311 1.00 92.19 78 GLN A N 1
ATOM 613 C CA . GLN A 1 78 ? -13.755 0.827 9.535 1.00 92.19 78 GLN A CA 1
ATOM 614 C C . GLN A 1 78 ? -12.746 0.473 8.439 1.00 92.19 78 GLN A C 1
ATOM 616 O O . GLN A 1 78 ? -11.667 -0.026 8.753 1.00 92.19 78 GLN A O 1
ATOM 621 N N . ASN A 1 79 ? -13.050 0.772 7.177 1.00 91.94 79 ASN A N 1
ATOM 622 C CA . ASN A 1 79 ? -12.143 0.554 6.056 1.00 91.94 79 ASN A CA 1
ATOM 623 C C . ASN A 1 79 ? -10.830 1.343 6.227 1.00 91.94 79 ASN A C 1
ATOM 625 O O . ASN A 1 79 ? -9.755 0.751 6.155 1.00 91.94 79 ASN A O 1
ATOM 629 N N . ALA A 1 80 ? -10.908 2.627 6.589 1.00 92.75 80 ALA A N 1
ATOM 630 C CA . ALA A 1 80 ? -9.740 3.467 6.869 1.00 92.75 80 ALA A CA 1
ATOM 631 C C . ALA A 1 80 ? -8.869 2.913 8.015 1.00 92.75 80 ALA A C 1
ATOM 633 O O . ALA A 1 80 ? -7.646 2.818 7.894 1.00 92.75 80 ALA A O 1
ATOM 634 N N . LYS A 1 81 ? -9.490 2.455 9.113 1.00 94.44 81 LYS A N 1
ATOM 635 C CA . LYS A 1 81 ? -8.772 1.800 10.224 1.00 94.44 81 LYS A CA 1
ATOM 636 C C . LYS A 1 81 ? -8.070 0.515 9.783 1.00 94.44 81 LYS A C 1
ATOM 638 O O . LYS A 1 81 ? -6.960 0.231 10.226 1.00 94.44 81 LYS A O 1
ATOM 643 N N . ARG A 1 82 ? -8.705 -0.268 8.909 1.00 95.75 82 ARG A N 1
ATOM 64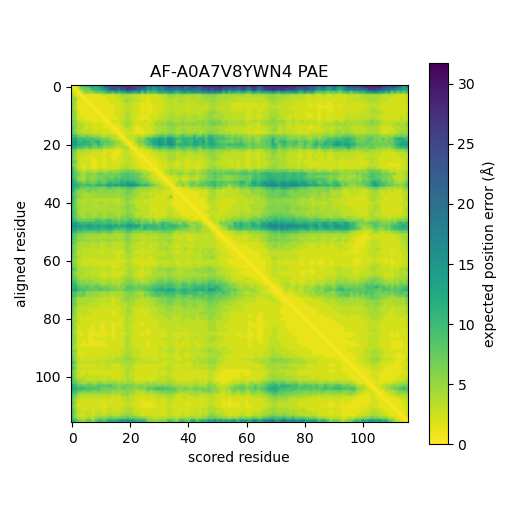4 C CA . ARG A 1 82 ? -8.112 -1.493 8.361 1.00 95.75 82 ARG A CA 1
ATOM 645 C C . ARG A 1 82 ? -6.943 -1.193 7.426 1.00 95.75 82 ARG A C 1
ATOM 647 O O . ARG A 1 82 ? -5.954 -1.917 7.487 1.00 95.75 82 ARG A O 1
ATOM 654 N N . PHE A 1 83 ? -7.006 -0.117 6.639 1.00 95.62 83 PHE A N 1
ATOM 655 C CA . PHE A 1 83 ? -5.853 0.373 5.879 1.00 95.62 83 PHE A CA 1
ATOM 656 C C . PHE A 1 83 ? -4.697 0.784 6.785 1.00 95.62 83 PHE A C 1
ATOM 658 O O . PHE A 1 83 ? -3.562 0.430 6.489 1.00 95.62 83 PHE A O 1
ATOM 665 N N . ALA A 1 84 ? -4.966 1.460 7.905 1.00 95.69 84 ALA A N 1
ATOM 666 C CA . ALA A 1 84 ? -3.921 1.840 8.855 1.00 95.69 84 ALA A CA 1
ATOM 667 C C . ALA A 1 84 ? -3.241 0.605 9.472 1.00 95.69 84 ALA A C 1
ATOM 669 O O . ALA A 1 84 ? -2.016 0.536 9.539 1.00 95.69 84 ALA A O 1
ATOM 670 N N . ALA A 1 85 ? -4.024 -0.413 9.845 1.00 96.31 85 ALA A N 1
ATOM 671 C CA . ALA A 1 85 ? -3.485 -1.678 10.341 1.00 96.31 85 ALA A CA 1
ATOM 672 C C . ALA A 1 85 ? -2.688 -2.445 9.268 1.00 96.31 85 ALA A C 1
ATOM 674 O O . ALA A 1 85 ? -1.675 -3.068 9.581 1.00 96.31 85 ALA A O 1
ATOM 675 N N . LEU A 1 86 ? -3.131 -2.405 8.005 1.00 96.69 86 LEU A N 1
ATOM 676 C CA . LEU A 1 86 ? -2.393 -2.995 6.888 1.00 96.69 86 LEU A CA 1
ATOM 677 C C . LEU A 1 86 ? -1.080 -2.247 6.638 1.00 96.69 86 LEU A C 1
ATOM 679 O O . LEU A 1 86 ? -0.057 -2.901 6.486 1.00 96.69 86 LEU A O 1
ATOM 683 N N . LYS A 1 87 ? -1.091 -0.909 6.655 1.00 96.50 87 LYS A N 1
ATOM 684 C CA . LYS A 1 87 ? 0.112 -0.075 6.540 1.00 96.50 87 LYS A CA 1
ATOM 685 C C . LYS A 1 87 ? 1.155 -0.495 7.572 1.00 96.50 87 LYS A C 1
ATOM 687 O O . LYS A 1 87 ? 2.253 -0.890 7.199 1.00 96.50 87 LYS A O 1
ATOM 692 N N . GLN A 1 88 ? 0.757 -0.506 8.845 1.00 96.44 88 GLN A N 1
ATOM 693 C CA . GLN A 1 88 ? 1.631 -0.890 9.947 1.00 96.44 88 GLN A CA 1
ATOM 694 C C . GLN A 1 88 ? 2.165 -2.318 9.772 1.00 96.44 88 GLN A C 1
ATOM 696 O O . GLN A 1 88 ? 3.349 -2.556 9.964 1.00 96.44 88 GLN A O 1
ATOM 701 N N . LEU A 1 89 ? 1.325 -3.272 9.356 1.00 96.06 89 LEU A N 1
ATOM 702 C CA . LEU A 1 89 ? 1.775 -4.637 9.071 1.00 96.06 89 LEU A CA 1
ATOM 703 C C . LEU A 1 89 ? 2.863 -4.672 7.984 1.00 96.06 89 LEU A C 1
ATOM 705 O O . LEU A 1 89 ? 3.804 -5.454 8.102 1.00 96.06 89 LEU A O 1
ATOM 709 N N . LEU A 1 90 ? 2.722 -3.880 6.922 1.00 96.12 90 LEU A N 1
ATOM 710 C CA . LEU A 1 90 ? 3.682 -3.855 5.820 1.00 96.12 90 LEU A CA 1
ATOM 711 C C . LEU A 1 90 ? 4.991 -3.177 6.244 1.00 96.12 90 LEU A C 1
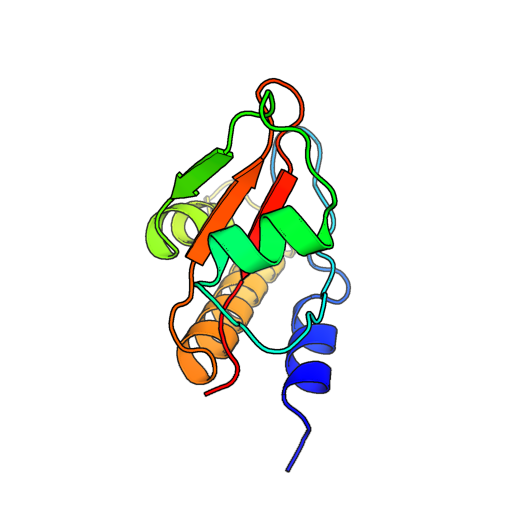ATOM 713 O O . LEU A 1 90 ? 6.043 -3.766 6.043 1.00 96.12 90 LEU A O 1
ATOM 717 N N . GLU A 1 91 ? 4.937 -2.016 6.898 1.00 95.06 91 GLU A N 1
ATOM 718 C CA . GLU A 1 91 ? 6.124 -1.312 7.425 1.00 95.06 91 GLU A CA 1
ATOM 719 C C . GLU A 1 91 ? 6.850 -2.126 8.513 1.00 95.06 91 GLU A C 1
ATOM 721 O O . GLU A 1 91 ? 8.074 -2.155 8.569 1.00 95.06 91 GLU A O 1
ATOM 726 N N . GLU A 1 92 ? 6.070 -2.838 9.332 1.00 95.25 92 GLU A N 1
ATOM 727 C CA . GLU A 1 92 ? 6.451 -3.856 10.321 1.00 95.25 92 GLU A CA 1
ATOM 728 C C . GLU A 1 92 ? 7.440 -4.917 9.815 1.00 95.25 92 GLU A C 1
ATOM 730 O O . GLU A 1 92 ? 8.291 -5.422 10.547 1.00 95.25 92 GLU A O 1
ATOM 735 N N . ASN A 1 93 ? 7.200 -5.381 8.588 1.00 94.81 93 ASN A N 1
ATOM 736 C CA . ASN A 1 93 ? 7.664 -6.698 8.145 1.00 94.81 93 ASN A CA 1
ATOM 737 C C . ASN A 1 93 ? 8.338 -6.669 6.765 1.00 94.81 93 ASN A C 1
ATOM 739 O O . ASN A 1 93 ? 8.974 -7.652 6.398 1.00 94.81 93 ASN A O 1
ATOM 743 N N . LEU A 1 94 ? 8.187 -5.590 5.994 1.00 94.56 94 LEU A N 1
ATOM 744 C CA . LEU A 1 94 ? 8.777 -5.452 4.668 1.00 94.56 94 LEU A CA 1
ATOM 745 C C . LEU A 1 94 ? 9.871 -4.388 4.669 1.00 94.56 94 LEU A C 1
ATOM 747 O O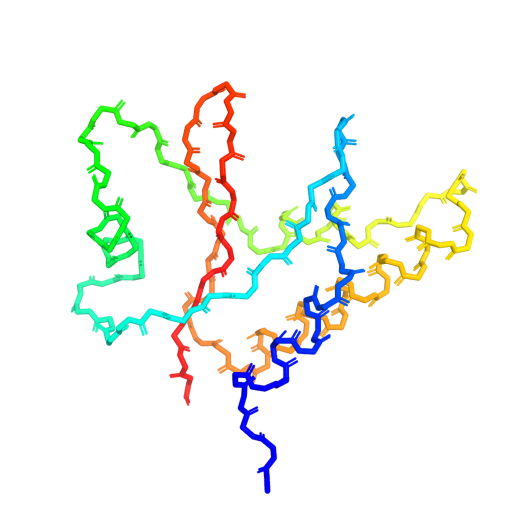 . LEU A 1 94 ? 9.729 -3.312 5.245 1.00 94.56 94 LEU A O 1
ATOM 751 N N . THR A 1 95 ? 10.946 -4.680 3.951 1.00 92.88 95 THR A N 1
ATOM 752 C CA . THR A 1 95 ? 12.010 -3.729 3.625 1.00 92.88 95 THR A CA 1
ATOM 753 C C . THR A 1 95 ? 11.830 -3.214 2.196 1.00 92.88 95 THR A C 1
ATOM 755 O O . THR A 1 95 ? 11.164 -3.857 1.385 1.00 92.88 95 THR A O 1
ATOM 758 N N . ASP A 1 96 ? 12.389 -2.041 1.882 1.00 91.81 96 ASP A N 1
ATOM 759 C CA . ASP A 1 96 ? 12.247 -1.392 0.562 1.00 91.81 96 ASP A CA 1
ATOM 760 C C . ASP A 1 96 ? 10.775 -1.287 0.097 1.00 91.81 96 ASP A C 1
ATOM 762 O O . ASP A 1 96 ? 10.432 -1.582 -1.048 1.00 91.81 96 ASP A O 1
ATOM 766 N N . LEU A 1 97 ? 9.879 -0.930 1.030 1.00 94.62 97 LEU A N 1
ATOM 767 C CA . LEU A 1 97 ? 8.449 -0.779 0.766 1.00 94.62 97 LEU A CA 1
ATOM 768 C C . LEU A 1 97 ? 8.207 0.431 -0.145 1.00 94.62 97 LEU A C 1
ATOM 770 O O . LEU A 1 97 ? 8.572 1.557 0.188 1.00 94.62 97 LEU A O 1
ATOM 774 N N . LYS A 1 98 ? 7.556 0.192 -1.281 1.00 94.69 98 LYS A N 1
ATOM 775 C CA . LYS A 1 98 ? 7.311 1.169 -2.343 1.00 94.69 98 LYS A CA 1
ATOM 776 C C . LYS A 1 98 ? 5.869 1.109 -2.819 1.00 94.69 98 LYS A C 1
ATOM 778 O O . LYS A 1 98 ? 5.211 0.068 -2.734 1.00 94.69 98 LYS A O 1
ATOM 783 N N . VAL A 1 99 ? 5.397 2.224 -3.371 1.00 96.38 99 VAL A N 1
ATOM 784 C CA . VAL A 1 99 ? 4.108 2.296 -4.061 1.00 96.38 99 VAL A CA 1
ATOM 785 C C . VAL A 1 99 ? 4.341 2.663 -5.518 1.00 96.38 99 VAL A C 1
ATOM 787 O O . VAL A 1 99 ? 4.816 3.751 -5.830 1.00 96.38 99 VAL A O 1
ATOM 790 N N . ILE A 1 100 ? 3.993 1.742 -6.410 1.00 95.44 100 ILE A N 1
ATOM 791 C CA . ILE A 1 100 ? 4.220 1.852 -7.849 1.00 95.44 100 ILE A CA 1
ATOM 792 C C . ILE A 1 100 ? 2.870 2.012 -8.538 1.00 95.44 100 ILE A C 1
ATOM 794 O O . ILE A 1 100 ? 1.955 1.219 -8.325 1.00 95.44 100 ILE A O 1
ATOM 798 N N . ARG A 1 101 ? 2.749 3.045 -9.367 1.00 94.38 101 ARG A N 1
ATOM 799 C CA . ARG A 1 101 ? 1.579 3.357 -10.187 1.00 94.38 101 ARG A CA 1
ATOM 800 C C . ARG A 1 101 ? 1.907 3.067 -11.642 1.00 94.38 101 ARG A C 1
ATOM 802 O O . ARG A 1 101 ? 2.932 3.534 -12.132 1.00 94.38 101 ARG A O 1
ATOM 809 N N . ILE A 1 102 ? 1.046 2.316 -12.314 1.00 93.50 102 ILE A N 1
ATOM 810 C CA . ILE A 1 102 ? 1.273 1.830 -13.675 1.00 93.50 102 ILE A CA 1
ATOM 811 C C . ILE A 1 102 ? 0.092 2.246 -14.551 1.00 93.50 102 ILE A C 1
ATOM 813 O O . ILE A 1 102 ? -1.048 1.914 -14.235 1.00 93.50 102 ILE A O 1
ATOM 817 N N . GLY A 1 103 ? 0.368 2.961 -15.643 1.00 90.31 103 GLY A N 1
ATOM 818 C CA . GLY A 1 103 ? -0.637 3.474 -16.578 1.00 90.31 103 GLY A CA 1
ATOM 819 C C . GLY A 1 103 ? -0.977 4.958 -16.388 1.00 90.31 103 GLY A C 1
ATOM 820 O O . GLY A 1 103 ? -0.555 5.596 -15.427 1.00 90.31 103 GLY A O 1
ATOM 821 N N . THR A 1 104 ? -1.744 5.509 -17.335 1.00 83.81 104 THR A N 1
ATOM 822 C CA . THR 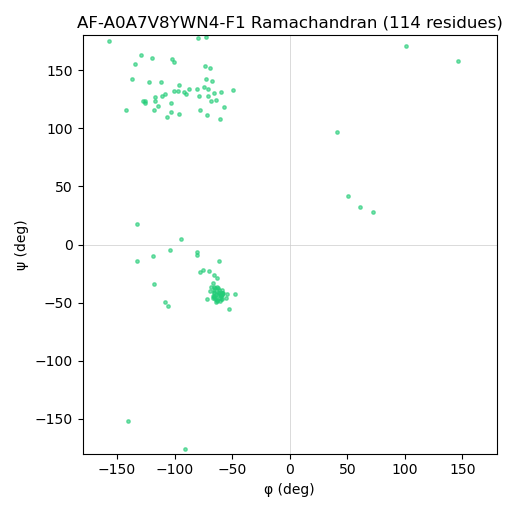A 1 104 ? -2.071 6.950 -17.420 1.00 83.81 104 THR A CA 1
ATOM 823 C C . THR A 1 104 ? -3.566 7.258 -17.294 1.00 83.81 104 THR A C 1
ATOM 825 O O . THR A 1 104 ? -3.933 8.284 -16.730 1.00 83.81 104 THR A O 1
ATOM 828 N N . ILE A 1 105 ? -4.435 6.376 -17.804 1.00 82.12 105 ILE A N 1
ATOM 829 C CA . ILE A 1 105 ? -5.904 6.521 -17.755 1.00 82.12 105 ILE A CA 1
ATOM 830 C C . ILE A 1 105 ? -6.497 5.554 -16.726 1.00 82.12 105 ILE A C 1
ATOM 832 O O . ILE A 1 105 ? -7.229 5.962 -15.831 1.00 82.12 105 ILE A O 1
ATOM 836 N N . LEU A 1 106 ? -6.150 4.271 -16.842 1.00 82.75 106 LEU A N 1
ATOM 837 C CA . LEU A 1 106 ? -6.421 3.252 -15.833 1.00 82.75 106 LEU A CA 1
ATOM 838 C C . LEU A 1 106 ? -5.111 3.001 -15.105 1.00 82.75 106 LEU A C 1
ATOM 840 O O . LEU A 1 106 ? -4.139 2.573 -15.724 1.00 82.75 106 LEU A O 1
ATOM 844 N N . ILE A 1 107 ? -5.083 3.362 -13.826 1.00 89.12 107 ILE A N 1
ATOM 845 C CA . ILE A 1 107 ? -3.864 3.339 -13.027 1.00 89.12 107 ILE A CA 1
ATOM 846 C C . ILE A 1 107 ? -3.946 2.169 -12.062 1.00 89.12 107 ILE A C 1
ATOM 848 O O . ILE A 1 107 ? -4.706 2.210 -11.092 1.00 89.12 107 ILE A O 1
ATOM 852 N N . ASP A 1 108 ? -3.124 1.158 -12.311 1.00 92.00 108 ASP A N 1
ATOM 853 C CA . ASP A 1 108 ? -2.910 0.075 -11.364 1.00 92.00 108 ASP A CA 1
ATOM 854 C C . ASP A 1 108 ? -1.922 0.532 -10.292 1.00 92.00 108 ASP A C 1
ATOM 856 O O . ASP A 1 108 ? -0.891 1.139 -10.590 1.00 92.00 108 ASP A O 1
ATOM 860 N N . VAL A 1 109 ? -2.242 0.256 -9.027 1.00 94.00 109 VAL A N 1
ATOM 861 C CA . VAL A 1 109 ? -1.405 0.640 -7.887 1.00 94.00 109 VAL A CA 1
ATOM 862 C C . VAL A 1 109 ? -0.925 -0.603 -7.158 1.00 94.00 109 VAL A C 1
ATOM 864 O O . VAL A 1 109 ? -1.721 -1.407 -6.673 1.00 94.00 109 VAL A O 1
ATOM 867 N N . PHE A 1 110 ? 0.391 -0.724 -7.033 1.00 95.69 110 PHE A N 1
ATOM 868 C CA . PHE A 1 110 ? 1.066 -1.824 -6.363 1.00 95.69 110 PHE A CA 1
ATOM 869 C C . PHE A 1 110 ? 1.788 -1.302 -5.129 1.00 95.69 110 PHE A C 1
ATOM 871 O O . PHE A 1 110 ? 2.693 -0.480 -5.237 1.00 95.69 110 PHE A O 1
ATOM 878 N N . VAL A 1 111 ? 1.414 -1.811 -3.957 1.00 96.00 111 VAL A N 1
ATOM 879 C CA . VAL A 1 111 ? 2.193 -1.643 -2.726 1.00 96.00 111 VAL A CA 1
ATOM 880 C C . VAL A 1 111 ? 3.059 -2.887 -2.574 1.00 96.00 111 VAL A C 1
ATOM 882 O O . VAL A 1 111 ? 2.530 -3.986 -2.399 1.00 96.00 111 VAL A O 1
ATOM 885 N N . VAL A 1 112 ? 4.374 -2.734 -2.700 1.00 95.00 112 VAL A N 1
ATOM 886 C CA . VAL A 1 112 ? 5.317 -3.851 -2.825 1.00 95.00 112 VAL A CA 1
ATOM 887 C C . VAL A 1 112 ? 6.552 -3.621 -1.964 1.00 95.00 112 VAL A C 1
ATOM 889 O O . VAL A 1 112 ? 7.034 -2.502 -1.854 1.00 95.00 112 VAL A O 1
ATOM 892 N N . GLY A 1 113 ? 7.067 -4.682 -1.355 1.00 93.88 113 GLY A N 1
ATOM 893 C CA . GLY A 1 113 ? 8.301 -4.654 -0.578 1.00 93.88 113 GLY A CA 1
ATOM 894 C C . GLY A 1 113 ? 8.922 -6.044 -0.498 1.00 93.88 113 GLY A C 1
ATOM 895 O O . GLY A 1 113 ? 8.348 -7.027 -0.976 1.00 93.88 113 GLY A O 1
ATOM 896 N N . ILE A 1 114 ? 10.104 -6.116 0.097 1.00 92.94 114 ILE A N 1
ATOM 897 C CA . ILE A 1 114 ? 10.889 -7.338 0.260 1.00 92.94 114 ILE A CA 1
ATOM 898 C C . ILE A 1 114 ? 10.631 -7.903 1.654 1.00 92.94 114 ILE A C 1
ATOM 900 O O . ILE A 1 114 ? 10.698 -7.167 2.634 1.00 92.94 114 ILE A O 1
ATOM 904 N N . ASP A 1 115 ? 10.348 -9.204 1.739 1.00 89.00 115 ASP A N 1
ATOM 905 C CA . ASP A 1 115 ? 10.250 -9.923 3.018 1.00 89.00 115 ASP A CA 1
ATOM 906 C C . ASP A 1 115 ? 11.574 -9.776 3.791 1.00 89.00 115 ASP A C 1
ATOM 908 O O . ASP A 1 115 ? 12.631 -10.129 3.253 1.00 89.00 115 ASP A O 1
ATOM 912 N N . GLY A 1 116 ? 11.508 -9.156 4.975 1.00 74.81 116 GLY A N 1
ATOM 913 C CA . GLY A 1 116 ? 12.665 -8.755 5.789 1.00 74.81 116 GLY A CA 1
ATOM 914 C C . GLY A 1 116 ? 13.278 -9.857 6.644 1.00 74.81 116 GLY A C 1
ATOM 915 O O . GLY A 1 116 ? 12.620 -10.891 6.892 1.00 74.81 116 GLY A O 1
#

Foldseek 3Di:
DDDLLVVLQVLQVPAWQDDPVTHRDDDDDFDDDDPAWVVRVCVVVVDDPPKDKDWDDLCVSLCSQLDDDPPDDPVSNVSSVSSVVSSCSCVVFFDPFIWMWIHDPDTDIDGDGHGD

Secondary structure (DSSP, 8-state):
---HHHHHHHHHTT-EE-SSS-EEP--------SS-HHHHHHHHHT--TTS-EEEE-HHHHHHHHHPPPTT--HHHHHHHHHHHHHHHHHHHHEEEEEEEEE-SSS-EEEEEEEE-

Sequence (116 aa):
MKDLKTRIKKGCGGLFYISETDAKIFPFFGSRVQAGVCSTLVSELGLSENIEINEISVEEFFERATKINDWHGENEKQNAKRFAALKQLLEENLTDLKVIRIGTILIDVFVVGIDG

pLDDT: mean 89.94, std 7.4, range [45.69, 96.69]

Radius of gyration: 14.72 Å; Cα contacts (8 Å, |Δi|>4): 132; chains: 1; bounding box: 38×32×38 Å

Nearest PDB structures (foldseek):
  2o3b-assembly1_B  TM=9.015E-01  e=6.813E-08  Nostoc sp. PCC 7120 = FACHB-418
  8rvo-assembly1_I  TM=3.361E-01  e=7.409E+00  Saccharomyces cerevisiae